Protein AF-A0A6G2DYB5-F1 (afdb_monomer)

Radius of gyration: 18.16 Å; Cα contacts (8 Å, |Δi|>4): 34; chains: 1; bounding box: 42×26×43 Å

Structure (mmCIF, N/CA/C/O backbone):
data_AF-A0A6G2DYB5-F1
#
_entry.id   AF-A0A6G2DYB5-F1
#
loop_
_atom_site.group_PDB
_atom_site.id
_atom_site.type_symbol
_atom_site.label_atom_id
_atom_site.label_alt_id
_atom_site.label_comp_id
_atom_site.label_asym_id
_atom_site.label_entity_id
_atom_site.label_seq_id
_atom_site.pdbx_PDB_ins_code
_atom_site.Cartn_x
_atom_site.Cartn_y
_atom_site.Cartn_z
_atom_site.occupancy
_atom_site.B_iso_or_equiv
_atom_site.auth_seq_id
_atom_site.auth_comp_id
_atom_site.auth_asym_id
_atom_site.auth_atom_id
_atom_site.pdbx_PDB_model_num
ATOM 1 N N . GLU A 1 1 ? 24.133 8.032 -5.525 1.00 86.88 1 GLU A N 1
ATOM 2 C CA . GLU A 1 1 ? 23.450 8.846 -6.548 1.00 86.88 1 GLU A CA 1
ATOM 3 C C . GLU A 1 1 ? 21.954 8.641 -6.379 1.00 86.88 1 GLU A C 1
ATOM 5 O O . GLU A 1 1 ? 21.573 7.575 -5.904 1.00 86.88 1 GLU A O 1
ATOM 10 N N . VAL A 1 2 ? 21.141 9.655 -6.665 1.00 94.31 2 VAL A N 1
ATOM 11 C CA . VAL A 1 2 ? 19.677 9.570 -6.572 1.00 94.31 2 VAL A CA 1
ATOM 12 C C . VAL A 1 2 ? 19.136 9.714 -7.984 1.00 94.31 2 VAL A C 1
ATOM 14 O O . VAL A 1 2 ? 19.463 10.690 -8.654 1.00 94.31 2 VAL A O 1
ATOM 17 N N . LEU A 1 3 ? 18.353 8.732 -8.425 1.00 94.69 3 LEU A N 1
ATOM 18 C CA . LEU A 1 3 ? 17.646 8.792 -9.696 1.00 94.69 3 LEU A CA 1
ATOM 19 C C . LEU A 1 3 ? 16.230 9.300 -9.438 1.00 94.69 3 LEU A C 1
ATOM 21 O O . LEU A 1 3 ? 15.506 8.708 -8.639 1.00 94.69 3 LEU A O 1
ATOM 25 N N . ASP A 1 4 ? 15.863 10.377 -10.119 1.00 95.75 4 ASP A N 1
ATOM 26 C CA . ASP A 1 4 ? 14.489 10.865 -10.167 1.00 95.75 4 ASP A CA 1
ATOM 27 C C . ASP A 1 4 ? 13.781 10.239 -11.375 1.00 95.75 4 ASP A C 1
ATOM 29 O O . ASP A 1 4 ? 14.368 10.146 -12.458 1.00 95.75 4 ASP A O 1
ATOM 33 N N . VAL A 1 5 ? 12.564 9.742 -11.174 1.00 94.31 5 VAL A N 1
ATOM 34 C CA . VAL A 1 5 ? 11.828 8.954 -12.170 1.00 94.31 5 VAL A CA 1
ATOM 35 C C . VAL A 1 5 ? 10.394 9.453 -12.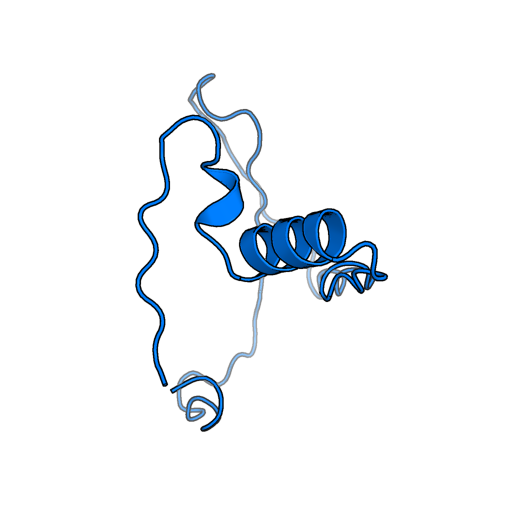245 1.00 94.31 5 VAL A C 1
ATOM 37 O O . VAL A 1 5 ? 9.644 9.358 -11.275 1.00 94.31 5 VAL A O 1
ATOM 40 N N . ASP A 1 6 ? 9.991 9.902 -13.432 1.00 96.19 6 ASP A N 1
ATOM 41 C CA . ASP A 1 6 ? 8.604 10.249 -13.717 1.00 96.19 6 ASP A CA 1
ATOM 42 C C . ASP A 1 6 ? 7.760 8.977 -13.871 1.00 96.19 6 ASP A C 1
ATOM 44 O O . ASP A 1 6 ? 7.9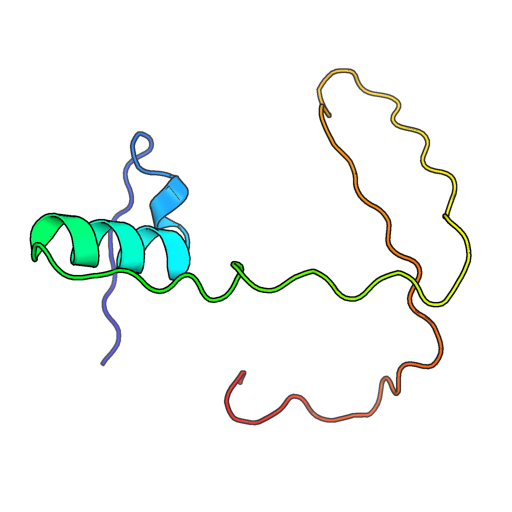09 8.214 -14.829 1.00 96.19 6 ASP A O 1
ATOM 48 N N . VAL A 1 7 ? 6.852 8.745 -12.923 1.00 96.56 7 VAL A N 1
ATOM 49 C CA . VAL A 1 7 ? 5.911 7.619 -12.957 1.00 96.56 7 VAL A CA 1
ATOM 50 C C . VAL A 1 7 ? 4.592 8.082 -13.571 1.00 96.56 7 VAL A C 1
ATOM 52 O O . VAL A 1 7 ? 3.882 8.912 -12.998 1.00 96.56 7 VAL A O 1
ATOM 55 N N . THR A 1 8 ? 4.239 7.538 -14.736 1.00 96.75 8 THR A N 1
ATOM 56 C CA . THR A 1 8 ? 2.952 7.809 -15.386 1.00 96.75 8 THR A CA 1
ATOM 57 C C . THR A 1 8 ? 1.812 7.010 -14.733 1.00 96.75 8 THR A C 1
ATOM 59 O O . THR A 1 8 ? 2.055 5.982 -14.093 1.00 96.75 8 THR A O 1
ATOM 62 N N . PRO A 1 9 ? 0.543 7.452 -14.861 1.00 97.06 9 PRO A N 1
ATOM 63 C CA . PRO A 1 9 ? -0.584 6.823 -14.162 1.00 97.06 9 PRO A CA 1
ATOM 64 C C . PRO A 1 9 ? -0.800 5.328 -14.454 1.00 97.06 9 PRO A C 1
ATOM 66 O O . PRO A 1 9 ? -1.371 4.622 -13.626 1.00 97.06 9 PRO A O 1
ATOM 69 N N . ASP A 1 10 ? -0.358 4.837 -15.610 1.00 97.06 10 ASP A N 1
ATOM 70 C CA . ASP A 1 10 ? -0.467 3.435 -16.030 1.00 97.06 10 ASP A CA 1
ATOM 71 C C . ASP A 1 10 ? 0.528 2.499 -15.323 1.00 97.06 10 ASP A C 1
ATOM 73 O O . ASP A 1 10 ? 0.260 1.304 -15.199 1.00 97.06 10 ASP A O 1
ATOM 77 N N . ILE A 1 11 ? 1.623 3.037 -14.779 1.00 95.50 11 ILE A N 1
ATOM 78 C CA . ILE A 1 11 ? 2.665 2.282 -14.067 1.00 95.50 11 ILE A CA 1
ATOM 79 C C . ILE A 1 11 ? 2.753 2.680 -12.592 1.00 95.50 11 ILE A C 1
ATOM 81 O O . ILE A 1 11 ? 3.825 2.684 -11.994 1.00 95.50 11 ILE A O 1
ATOM 85 N N . GLY A 1 12 ? 1.616 2.980 -11.957 1.00 97.00 12 GLY A N 1
ATOM 86 C CA . GLY A 1 12 ? 1.572 3.417 -10.553 1.00 97.00 12 GLY A CA 1
ATOM 87 C C . GLY A 1 12 ? 2.243 2.457 -9.555 1.00 97.00 12 GLY A C 1
ATOM 88 O O . GLY A 1 12 ? 2.697 2.883 -8.495 1.00 97.00 12 GLY A O 1
ATOM 89 N N . TYR A 1 13 ? 2.394 1.172 -9.895 1.00 95.44 13 TYR A N 1
ATOM 90 C CA . TYR A 1 13 ? 3.152 0.210 -9.087 1.00 95.44 13 TYR A CA 1
ATOM 91 C C . TYR A 1 13 ? 4.650 0.566 -8.962 1.00 95.44 13 TYR A C 1
ATOM 93 O O . TYR A 1 13 ? 5.288 0.168 -7.982 1.00 95.44 13 TYR A O 1
ATOM 101 N N . CYS A 1 14 ? 5.191 1.365 -9.889 1.00 97.06 14 CYS A N 1
ATOM 102 C CA . CYS A 1 14 ? 6.544 1.925 -9.865 1.00 97.06 14 CYS A CA 1
ATOM 103 C C . CYS A 1 14 ? 6.728 3.085 -8.872 1.00 97.06 14 CYS A C 1
ATOM 105 O O . CYS A 1 14 ? 7.854 3.531 -8.685 1.00 97.06 14 CYS A O 1
ATOM 107 N N . MET A 1 15 ? 5.692 3.501 -8.131 1.00 96.62 15 MET A N 1
ATOM 108 C CA . MET A 1 15 ? 5.818 4.424 -6.982 1.00 96.62 15 MET A CA 1
ATOM 109 C C . MET A 1 15 ? 6.491 3.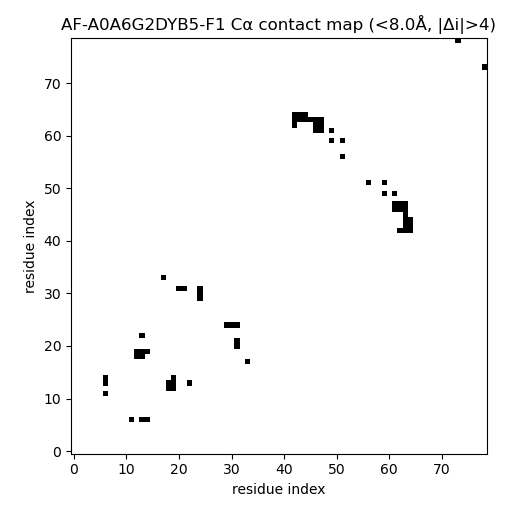781 -5.750 1.00 96.62 15 MET A C 1
ATOM 111 O O . MET A 1 15 ? 6.302 4.209 -4.613 1.00 96.62 15 MET A O 1
ATOM 115 N N . SER A 1 16 ? 7.247 2.702 -5.944 1.00 95.81 16 SER A N 1
ATOM 116 C CA . SER A 1 16 ? 7.929 1.964 -4.887 1.00 95.81 16 SER A CA 1
ATOM 117 C C . SER A 1 16 ? 9.207 1.326 -5.423 1.00 95.81 16 SER A C 1
ATOM 119 O O . SER A 1 16 ? 9.270 0.916 -6.583 1.00 95.81 16 SER A O 1
ATOM 121 N N . MET A 1 17 ? 10.201 1.135 -4.549 1.00 94.69 17 MET A N 1
ATOM 122 C CA . MET A 1 17 ? 11.422 0.398 -4.902 1.00 94.69 17 MET A CA 1
ATOM 123 C C . MET A 1 17 ? 11.119 -1.029 -5.379 1.00 94.69 17 MET A C 1
ATOM 125 O O . MET A 1 17 ? 11.788 -1.528 -6.278 1.00 94.69 17 MET A O 1
ATOM 129 N N . ARG A 1 18 ? 10.084 -1.675 -4.819 1.00 95.81 18 ARG A N 1
ATOM 130 C CA . ARG A 1 18 ? 9.645 -3.022 -5.220 1.00 95.81 18 ARG A CA 1
ATOM 131 C C . ARG A 1 18 ? 9.144 -3.044 -6.668 1.00 95.81 18 ARG A C 1
ATOM 133 O O . ARG A 1 18 ? 9.482 -3.966 -7.403 1.00 95.81 18 ARG A 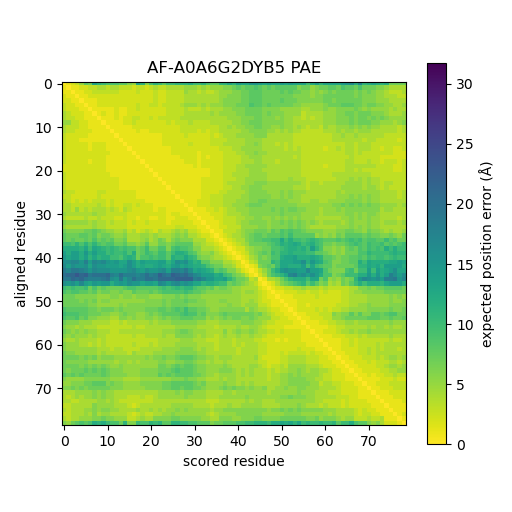O 1
ATOM 140 N N . GLY A 1 19 ? 8.359 -2.045 -7.077 1.00 96.00 19 GLY A N 1
ATOM 141 C CA . GLY A 1 19 ? 7.864 -1.919 -8.450 1.00 96.00 19 GLY A CA 1
ATOM 142 C C . GLY A 1 19 ? 8.975 -1.629 -9.452 1.00 96.00 19 GLY A C 1
ATOM 143 O O . GLY A 1 19 ? 9.113 -2.366 -10.424 1.00 96.00 19 GLY A O 1
ATOM 144 N N . ILE A 1 20 ? 9.820 -0.634 -9.160 1.00 96.81 20 ILE A N 1
ATOM 145 C CA . ILE A 1 20 ? 10.973 -0.285 -10.007 1.00 96.81 20 ILE A CA 1
ATOM 146 C C . ILE A 1 20 ? 11.919 -1.478 -10.172 1.00 96.81 20 ILE A C 1
ATOM 148 O O . ILE A 1 20 ? 12.312 -1.808 -11.288 1.00 96.81 20 ILE A O 1
ATOM 152 N N . ALA A 1 21 ? 12.263 -2.171 -9.083 1.00 96.44 21 ALA A N 1
ATOM 153 C CA . ALA A 1 21 ? 13.154 -3.327 -9.147 1.00 96.44 21 ALA A CA 1
ATOM 154 C C . ALA A 1 21 ? 12.565 -4.477 -9.980 1.00 96.44 21 ALA A C 1
ATOM 156 O O . ALA A 1 21 ? 13.305 -5.141 -10.707 1.00 96.44 21 ALA A O 1
ATOM 157 N N . ARG A 1 22 ? 11.243 -4.691 -9.912 1.00 96.56 22 ARG A N 1
ATOM 158 C CA . ARG A 1 22 ? 10.552 -5.688 -10.739 1.00 96.56 22 ARG A CA 1
ATOM 159 C C . ARG A 1 22 ? 10.608 -5.331 -12.227 1.00 96.56 22 ARG A C 1
ATOM 161 O O . ARG A 1 22 ? 10.895 -6.215 -13.031 1.00 96.56 22 ARG A O 1
ATOM 168 N N . GLU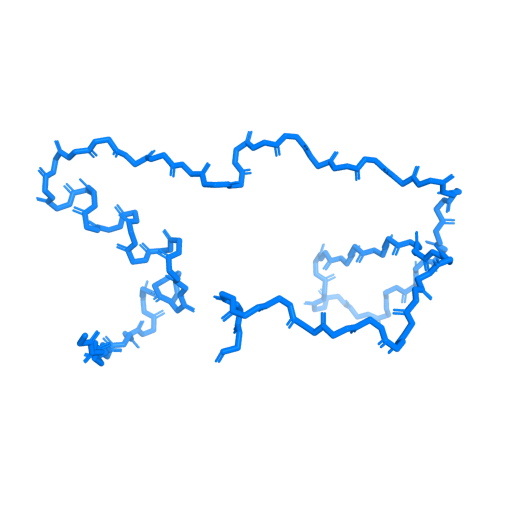 A 1 23 ? 10.402 -4.064 -12.586 1.00 96.69 23 GLU A N 1
ATOM 169 C CA . GLU A 1 23 ? 10.521 -3.597 -13.978 1.00 96.69 23 GLU A CA 1
ATOM 170 C C . GLU A 1 23 ? 11.945 -3.721 -14.513 1.00 96.69 23 GLU A C 1
ATOM 172 O O . GLU A 1 23 ? 12.159 -4.256 -15.600 1.00 96.69 23 GLU A O 1
ATOM 177 N N . VAL A 1 24 ? 12.945 -3.307 -13.730 1.00 96.38 24 VAL A N 1
ATOM 178 C CA . VAL A 1 24 ? 14.356 -3.440 -14.121 1.00 96.38 24 VAL A CA 1
ATOM 179 C C . VAL A 1 24 ? 14.723 -4.907 -14.328 1.00 96.38 24 VAL A C 1
ATOM 181 O O . VAL A 1 24 ? 15.393 -5.241 -15.304 1.00 96.38 24 VAL A O 1
ATOM 184 N N . ALA A 1 25 ? 14.264 -5.794 -13.443 1.00 97.69 25 ALA A N 1
ATOM 185 C CA . ALA A 1 25 ? 14.503 -7.222 -13.582 1.00 97.69 25 ALA A CA 1
ATOM 186 C C . ALA A 1 25 ? 13.881 -7.789 -14.866 1.00 97.69 25 ALA A C 1
ATOM 188 O O . ALA A 1 25 ? 14.537 -8.556 -15.573 1.00 97.69 25 ALA A O 1
ATOM 189 N N . HIS A 1 26 ? 12.659 -7.364 -15.202 1.00 96.69 26 HIS A N 1
ATOM 190 C CA . HIS A 1 26 ? 12.003 -7.738 -16.452 1.00 96.69 26 HIS A CA 1
ATOM 191 C C . HIS A 1 26 ? 12.779 -7.231 -17.679 1.00 96.69 26 HIS A C 1
ATOM 193 O O . HIS A 1 26 ? 13.140 -8.029 -18.545 1.00 96.69 26 HIS A O 1
ATOM 199 N N . ALA A 1 27 ? 13.117 -5.939 -17.720 1.00 97.50 27 ALA A N 1
ATOM 200 C CA . ALA A 1 27 ? 13.834 -5.313 -18.833 1.00 97.50 27 ALA A CA 1
ATOM 201 C C . ALA A 1 27 ? 15.231 -5.913 -19.061 1.00 97.50 27 ALA A C 1
ATOM 203 O O . ALA A 1 27 ? 15.662 -6.091 -20.200 1.00 97.50 27 ALA A O 1
ATOM 204 N N . MET A 1 28 ? 15.929 -6.260 -17.978 1.00 98.12 28 MET A N 1
ATOM 205 C CA . MET A 1 28 ? 17.268 -6.853 -18.025 1.00 98.12 28 MET A CA 1
ATOM 206 C C . MET A 1 28 ? 17.249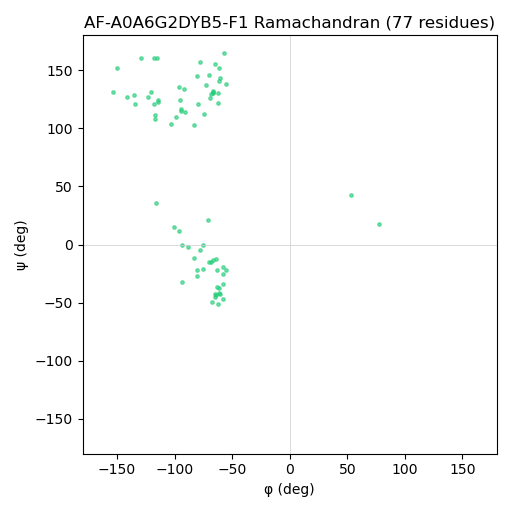 -8.385 -18.131 1.00 98.12 28 MET A C 1
ATOM 208 O O . MET A 1 28 ? 18.313 -8.996 -18.216 1.00 98.12 28 MET A O 1
ATOM 212 N N . SER A 1 29 ? 16.069 -9.018 -18.125 1.00 97.88 29 SER A N 1
ATOM 213 C CA . SER A 1 29 ? 15.912 -10.481 -18.115 1.00 97.88 29 SER A CA 1
ATOM 214 C C . SER A 1 29 ? 16.683 -11.171 -16.978 1.00 97.88 29 SER A C 1
ATOM 216 O O . SER A 1 29 ? 17.316 -12.210 -17.174 1.00 97.88 29 SER A O 1
ATOM 218 N N . VAL A 1 30 ? 16.632 -10.595 -15.775 1.00 98.25 30 VAL A N 1
ATOM 219 C CA . VAL A 1 30 ? 17.258 -11.151 -14.565 1.00 98.25 30 VAL A CA 1
ATOM 220 C C . VAL A 1 30 ? 16.212 -11.535 -13.523 1.00 98.25 30 VAL A C 1
ATOM 222 O O . VAL A 1 30 ? 15.076 -11.070 -13.540 1.00 98.25 30 VAL A O 1
ATOM 225 N N . HIS A 1 31 ? 16.599 -12.400 -12.588 1.00 96.75 31 HIS A N 1
ATOM 226 C CA . HIS A 1 31 ? 15.723 -12.813 -11.497 1.00 96.75 31 HIS A CA 1
ATOM 227 C C . HIS A 1 31 ? 15.448 -11.653 -10.525 1.00 96.75 31 HIS A C 1
ATOM 229 O O . HIS A 1 31 ? 16.380 -11.046 -9.994 1.00 96.75 31 HIS A O 1
ATOM 235 N N . PHE A 1 32 ? 14.173 -11.413 -10.213 1.00 96.06 32 PHE A N 1
ATOM 236 C CA . PHE A 1 32 ? 13.751 -10.521 -9.134 1.00 96.06 32 PHE A CA 1
ATOM 237 C C . PHE A 1 32 ? 13.500 -11.318 -7.848 1.00 96.06 32 PHE A C 1
ATOM 239 O O . PHE A 1 32 ? 12.597 -12.148 -7.804 1.00 96.06 32 PHE A O 1
ATOM 246 N N . ARG A 1 33 ? 14.277 -11.059 -6.787 1.00 94.56 33 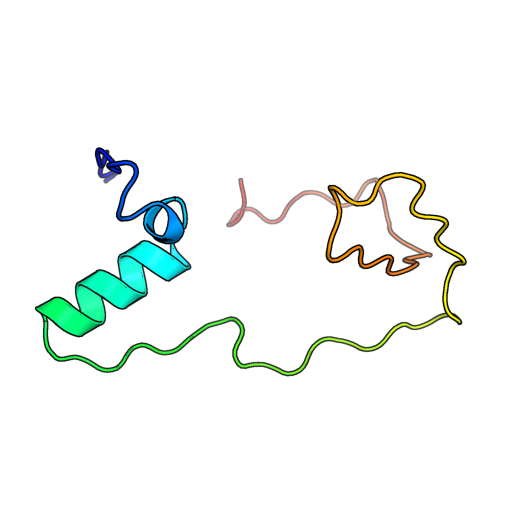ARG A N 1
ATOM 247 C CA . ARG A 1 33 ? 13.989 -11.582 -5.442 1.00 94.56 33 ARG A CA 1
ATOM 248 C C . ARG A 1 33 ? 13.129 -10.571 -4.696 1.00 94.56 33 ARG A C 1
ATOM 250 O O . ARG A 1 33 ? 13.609 -9.483 -4.383 1.00 94.56 33 ARG A O 1
ATOM 257 N N . ASP A 1 34 ? 11.890 -10.940 -4.400 1.00 92.62 34 ASP A N 1
ATOM 258 C CA . ASP A 1 34 ? 10.969 -10.066 -3.683 1.00 92.62 34 ASP A CA 1
ATOM 259 C C . ASP A 1 34 ? 11.271 -10.089 -2.172 1.00 92.62 34 ASP A C 1
ATOM 261 O O . ASP A 1 34 ? 11.218 -11.157 -1.563 1.00 92.62 34 ASP A O 1
ATOM 265 N N . PRO A 1 35 ? 11.596 -8.948 -1.536 1.00 85.94 35 PRO A N 1
ATOM 266 C CA . PRO A 1 35 ? 11.844 -8.910 -0.094 1.00 85.94 35 PRO A CA 1
ATOM 267 C C . PRO A 1 35 ? 10.588 -9.193 0.745 1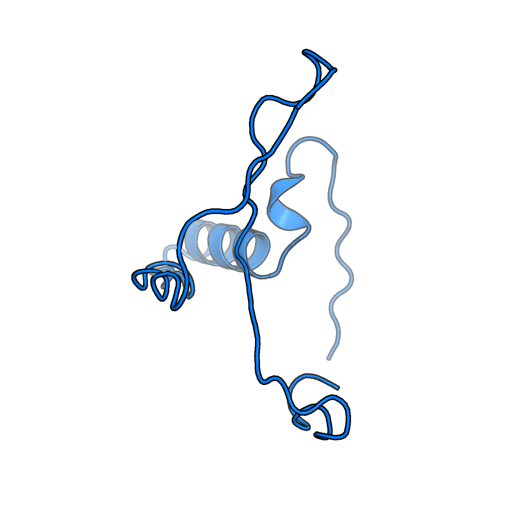.00 85.94 35 PRO A C 1
ATOM 269 O O . PRO A 1 35 ? 10.710 -9.425 1.942 1.00 85.94 35 PRO A O 1
ATOM 272 N N . TYR A 1 36 ? 9.396 -9.174 0.140 1.00 84.62 36 TYR A N 1
ATOM 273 C CA . TYR A 1 36 ? 8.127 -9.483 0.807 1.00 84.62 36 TYR A CA 1
ATOM 274 C C . TYR A 1 36 ? 7.623 -10.906 0.525 1.00 84.62 36 TYR A C 1
ATOM 276 O O . TYR A 1 36 ? 6.452 -11.185 0.762 1.00 84.62 36 TYR A O 1
ATOM 284 N N . ASP A 1 37 ? 8.475 -11.787 -0.006 1.00 88.06 37 ASP A N 1
ATOM 285 C CA . ASP A 1 37 ? 8.150 -13.211 -0.195 1.00 88.06 37 ASP A CA 1
ATOM 286 C C . ASP A 1 37 ? 8.254 -14.020 1.116 1.00 88.06 37 ASP A C 1
ATOM 288 O O . ASP A 1 37 ? 7.954 -15.209 1.161 1.00 88.06 37 ASP A O 1
ATOM 292 N N . GLU A 1 38 ? 8.699 -13.382 2.203 1.00 85.75 38 GLU A N 1
ATOM 293 C CA . GLU A 1 38 ? 8.758 -13.986 3.532 1.00 85.75 38 GLU A CA 1
ATOM 294 C C . GLU A 1 38 ? 7.386 -13.966 4.218 1.00 85.75 38 GLU A C 1
ATOM 296 O O . GLU A 1 38 ? 6.602 -13.023 4.077 1.00 85.75 38 GLU A O 1
ATOM 301 N N . GLU A 1 39 ? 7.100 -15.014 4.992 1.00 82.50 39 GLU A N 1
ATOM 302 C CA . GLU A 1 39 ? 5.829 -15.135 5.697 1.00 82.50 39 GLU A CA 1
ATOM 303 C C . GLU A 1 39 ? 5.702 -14.050 6.785 1.00 82.50 39 GLU A C 1
ATOM 305 O O . GLU A 1 39 ? 6.637 -13.852 7.571 1.00 82.50 39 GLU A O 1
ATOM 310 N N . PRO A 1 40 ? 4.568 -13.325 6.857 1.00 77.62 40 PRO A N 1
ATOM 311 C CA . PRO A 1 40 ? 4.395 -12.272 7.845 1.00 77.62 40 PRO A CA 1
ATOM 312 C C . PRO A 1 40 ? 4.479 -12.805 9.275 1.00 77.62 40 PRO A C 1
ATOM 314 O O . PRO A 1 40 ? 3.947 -13.868 9.599 1.00 77.62 40 PRO A O 1
ATOM 317 N N . ILE A 1 41 ? 5.065 -12.008 10.169 1.00 77.56 41 ILE A N 1
ATOM 318 C CA . ILE A 1 41 ? 5.018 -12.288 11.605 1.00 77.56 41 ILE A CA 1
ATOM 319 C C . ILE A 1 41 ? 3.552 -12.253 12.056 1.00 77.56 41 ILE A C 1
ATOM 321 O O . ILE A 1 41 ? 2.860 -11.244 11.897 1.00 77.56 41 ILE A O 1
ATOM 325 N N . GLY A 1 42 ? 3.086 -13.364 12.625 1.00 70.25 42 GLY A N 1
ATOM 326 C CA . GLY A 1 42 ? 1.741 -13.469 13.176 1.00 70.25 42 GLY A CA 1
ATOM 327 C C . GLY A 1 42 ? 1.520 -12.533 14.375 1.00 70.25 42 GLY A C 1
ATOM 328 O O . GLY A 1 42 ? 2.471 -12.162 15.069 1.00 70.25 42 GLY A O 1
ATOM 329 N N . PRO A 1 43 ? 0.266 -12.146 14.653 1.00 70.56 43 PRO A N 1
ATOM 330 C CA . PRO A 1 43 ? -0.057 -11.304 15.796 1.00 70.56 43 PRO A CA 1
ATOM 331 C C . PRO A 1 43 ? 0.308 -11.970 17.129 1.00 70.56 43 PRO A C 1
ATOM 333 O O . PRO A 1 43 ? 0.059 -13.155 17.339 1.00 70.56 43 PRO A O 1
ATOM 336 N N . VAL A 1 44 ? 0.835 -11.176 18.065 1.00 67.56 44 VAL A N 1
ATOM 337 C CA . VAL A 1 44 ? 1.127 -11.619 19.444 1.00 67.56 44 VAL A CA 1
ATOM 338 C C . VAL A 1 44 ? -0.135 -11.610 20.323 1.00 67.56 44 VAL A C 1
ATOM 340 O O . VAL A 1 44 ? -0.235 -12.374 21.280 1.00 67.56 44 VAL A O 1
ATOM 343 N N . LEU A 1 45 ? -1.112 -10.757 19.999 1.00 69.25 45 LEU A N 1
ATOM 344 C CA . LEU A 1 45 ? -2.398 -10.623 20.693 1.00 69.25 45 LEU A CA 1
ATOM 345 C C . LEU A 1 45 ? -3.559 -10.969 19.754 1.00 69.25 45 LEU A C 1
ATOM 347 O O . LEU A 1 45 ? -3.412 -10.935 18.538 1.00 69.25 45 LEU A O 1
ATOM 351 N N . GLY A 1 46 ? -4.728 -11.286 20.316 1.00 71.19 46 GLY A N 1
ATOM 352 C CA . GLY A 1 46 ? -5.937 -11.551 19.531 1.00 71.19 46 GLY A CA 1
ATOM 353 C C . GLY A 1 46 ? -6.337 -10.384 18.607 1.00 71.19 46 GLY A C 1
ATOM 354 O O . GLY A 1 46 ? -5.846 -9.266 18.769 1.00 71.19 46 GLY A O 1
ATOM 355 N N . PRO A 1 47 ? -7.230 -10.623 17.634 1.00 78.25 47 PRO A N 1
ATOM 356 C CA . PRO A 1 47 ? -7.616 -9.623 16.641 1.00 78.25 47 PRO A CA 1
ATOM 357 C C . PRO A 1 47 ? -8.276 -8.385 17.270 1.00 78.25 47 PRO A C 1
ATOM 359 O O . PRO A 1 47 ? -8.937 -8.474 18.305 1.00 78.25 47 PRO A O 1
ATOM 362 N N . VAL A 1 48 ? -8.143 -7.235 16.602 1.00 86.69 48 VAL A N 1
ATOM 363 C CA . VAL A 1 48 ? -8.880 -6.001 16.927 1.00 86.69 48 VAL A CA 1
ATOM 364 C C . VAL A 1 48 ? -10.104 -5.903 16.022 1.00 86.69 48 VAL A C 1
ATOM 366 O O . VAL A 1 48 ? -10.004 -6.146 14.820 1.00 86.69 48 VAL A O 1
ATOM 369 N N . ALA A 1 49 ? -11.258 -5.545 16.591 1.00 90.06 49 ALA A N 1
ATOM 370 C CA . ALA A 1 49 ? -12.471 -5.313 15.815 1.00 90.06 49 ALA A CA 1
ATOM 371 C C . ALA A 1 49 ? -12.304 -4.083 14.908 1.00 90.06 49 ALA A C 1
ATOM 373 O O . ALA A 1 49 ? -11.897 -3.016 15.368 1.00 90.06 49 ALA A O 1
ATOM 374 N N . VAL A 1 50 ? -12.639 -4.241 13.629 1.00 92.81 50 VAL A N 1
ATOM 375 C CA . VAL A 1 50 ? -12.634 -3.175 12.624 1.00 92.81 50 VAL A CA 1
ATOM 376 C C . VAL A 1 50 ? -14.044 -3.044 12.076 1.00 92.81 50 VAL A C 1
ATOM 378 O O . VAL A 1 50 ? -14.653 -4.041 11.694 1.00 92.81 50 VAL A O 1
ATOM 381 N N . ASP A 1 51 ? -14.534 -1.811 12.021 1.00 95.19 51 ASP A N 1
ATOM 382 C CA . ASP A 1 51 ? -15.826 -1.469 11.447 1.00 95.19 51 ASP A CA 1
ATOM 383 C C . ASP A 1 51 ? -15.620 -0.546 10.235 1.00 95.19 51 ASP A C 1
ATOM 385 O O . ASP A 1 51 ? -15.201 0.605 10.378 1.00 95.19 51 ASP A O 1
ATOM 389 N N . VAL A 1 52 ? -15.838 -1.076 9.028 1.00 96.25 52 VAL A N 1
ATOM 390 C CA . VAL A 1 52 ? -15.651 -0.349 7.764 1.00 96.25 52 VAL A CA 1
ATOM 391 C C . VAL A 1 52 ? -17.008 0.160 7.290 1.00 96.25 52 VAL A C 1
ATOM 393 O O . VAL A 1 52 ? -17.854 -0.609 6.851 1.00 96.25 52 VAL A O 1
ATOM 396 N N . GLN A 1 53 ? -17.200 1.475 7.363 1.00 96.88 53 GLN A N 1
ATOM 397 C CA . GLN A 1 53 ? -18.487 2.144 7.124 1.00 96.88 53 GLN A CA 1
ATOM 398 C C . GLN A 1 5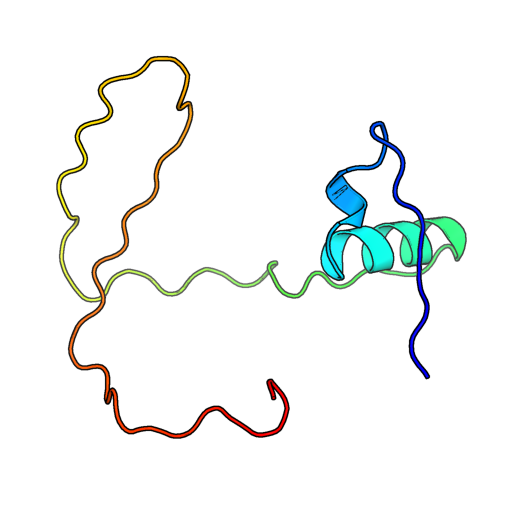3 ? -18.655 2.677 5.687 1.00 96.88 53 GLN A C 1
ATOM 400 O O . GLN A 1 53 ? -19.545 3.481 5.417 1.00 96.88 53 GLN A O 1
ATOM 405 N N . SER A 1 54 ? -17.769 2.295 4.765 1.00 97.25 54 SER A N 1
ATOM 406 C CA . SER A 1 54 ? -17.800 2.756 3.376 1.00 97.25 54 SER A CA 1
ATOM 407 C C . SER A 1 54 ? -17.438 1.635 2.418 1.00 97.25 54 SER A C 1
ATOM 409 O O . SER A 1 54 ? -16.351 1.064 2.508 1.00 97.25 54 SER A O 1
ATOM 411 N N . ASP A 1 55 ? -18.306 1.414 1.433 1.00 96.38 55 ASP A N 1
ATOM 412 C CA . ASP A 1 55 ? -18.102 0.439 0.357 1.00 96.38 55 ASP A CA 1
ATOM 413 C C . ASP A 1 55 ? -16.902 0.787 -0.545 1.00 96.38 55 ASP A C 1
ATOM 415 O O . ASP A 1 55 ? -16.443 -0.042 -1.328 1.00 96.38 55 ASP A O 1
ATOM 419 N N . ALA A 1 56 ? -16.354 2.005 -0.432 1.00 97.50 56 ALA A N 1
ATOM 420 C CA . ALA A 1 56 ? -15.133 2.406 -1.129 1.00 97.50 56 ALA A CA 1
ATOM 421 C C . ALA A 1 56 ? -13.865 1.717 -0.582 1.00 97.50 56 ALA A C 1
ATOM 423 O O . ALA A 1 56 ? -12.818 1.762 -1.229 1.00 97.50 56 ALA A O 1
ATOM 424 N N . CYS A 1 57 ? -13.927 1.098 0.601 1.00 97.31 57 CYS A N 1
ATOM 425 C CA . CYS A 1 57 ? -12.812 0.370 1.198 1.00 97.31 57 CYS A CA 1
ATOM 426 C C . CYS A 1 57 ? -13.015 -1.140 1.030 1.00 97.31 57 CYS A C 1
ATOM 428 O O . CYS A 1 57 ? -13.794 -1.763 1.745 1.00 97.31 57 CYS A O 1
ATOM 430 N N . SER A 1 58 ? -12.283 -1.742 0.093 1.00 95.44 58 SER A N 1
ATOM 431 C CA . SER A 1 58 ? -12.356 -3.184 -0.173 1.00 95.44 58 SER A CA 1
ATOM 432 C C . SER A 1 58 ? -11.541 -4.039 0.803 1.00 95.44 58 SER A C 1
ATOM 434 O O . SER A 1 58 ? -11.808 -5.232 0.937 1.00 95.44 58 SER A O 1
ATOM 436 N N . GLN A 1 59 ? -10.540 -3.460 1.476 1.00 93.62 59 GLN A N 1
ATOM 437 C CA . GLN A 1 59 ? -9.680 -4.172 2.420 1.00 93.62 59 GLN A CA 1
ATOM 438 C C . GLN A 1 59 ? -9.108 -3.225 3.483 1.00 93.62 59 GLN A C 1
ATOM 440 O O . GLN A 1 59 ? -8.526 -2.191 3.159 1.00 93.62 59 GLN A O 1
ATOM 445 N N . PHE A 1 60 ? -9.216 -3.624 4.753 1.00 93.12 60 PHE A N 1
ATOM 446 C CA . PHE A 1 60 ? -8.574 -2.964 5.888 1.00 93.12 60 PHE A CA 1
ATOM 447 C C . PHE A 1 60 ? -7.948 -4.020 6.802 1.00 93.12 60 PHE A C 1
ATOM 449 O O . PHE A 1 60 ? -8.615 -4.978 7.192 1.00 93.12 60 PHE A O 1
ATOM 456 N N . ILE A 1 61 ? -6.670 -3.857 7.144 1.00 89.12 61 ILE A N 1
ATOM 457 C CA . ILE A 1 61 ? -5.927 -4.793 7.996 1.00 89.12 61 ILE A CA 1
ATOM 458 C C . ILE A 1 61 ? -5.486 -4.042 9.254 1.00 89.12 61 ILE A C 1
ATOM 460 O O . ILE A 1 61 ? -4.758 -3.056 9.161 1.00 89.12 61 ILE A O 1
ATOM 464 N N . ALA A 1 62 ? -5.905 -4.522 10.427 1.00 89.19 62 ALA A N 1
ATOM 465 C CA . ALA A 1 62 ? -5.469 -4.011 11.724 1.00 89.19 62 ALA A CA 1
ATOM 466 C C . ALA A 1 62 ? -4.663 -5.076 12.466 1.00 89.19 62 ALA A C 1
ATOM 468 O O . ALA A 1 62 ? -5.170 -6.164 12.741 1.00 89.19 62 ALA A O 1
ATOM 469 N N . LEU A 1 63 ? -3.425 -4.741 12.827 1.00 86.12 63 LEU A N 1
ATOM 470 C CA . LEU A 1 63 ? -2.552 -5.600 13.619 1.00 86.12 63 LEU A CA 1
ATOM 471 C C . LEU A 1 63 ? -2.234 -4.912 14.957 1.00 86.12 63 LEU A C 1
ATOM 473 O O . LEU A 1 63 ? -1.543 -3.891 14.948 1.00 86.12 63 LEU A O 1
ATOM 477 N N . PRO A 1 64 ? -2.722 -5.416 16.108 1.00 84.50 64 PRO A N 1
ATOM 478 C CA . PRO A 1 64 ? -2.364 -4.846 17.401 1.00 84.50 64 PRO A CA 1
ATOM 479 C C . PRO A 1 64 ? -0.892 -5.117 17.720 1.00 84.50 64 PRO A C 1
ATOM 481 O O . PRO A 1 64 ? -0.449 -6.266 17.739 1.00 84.50 64 PRO A O 1
ATOM 484 N N . VAL A 1 65 ? -0.147 -4.054 18.029 1.00 85.25 65 VAL A N 1
ATOM 485 C CA . VAL A 1 65 ? 1.251 -4.128 18.472 1.00 85.25 65 VAL A CA 1
ATOM 486 C C . VAL A 1 65 ? 1.376 -3.436 19.826 1.00 85.25 65 VAL A C 1
ATOM 488 O O . VAL A 1 65 ? 0.965 -2.289 19.991 1.00 85.25 65 VAL A O 1
ATOM 491 N N . SER A 1 66 ? 1.949 -4.131 20.808 1.00 86.12 66 SER A N 1
ATOM 492 C CA . SER A 1 66 ? 2.145 -3.636 22.177 1.00 86.12 66 SER A CA 1
ATOM 493 C C . SER A 1 66 ? 3.592 -3.816 22.632 1.00 86.12 66 SER A C 1
ATOM 495 O O . SER A 1 66 ? 4.311 -4.647 22.086 1.00 86.12 66 SER A O 1
ATOM 497 N N . GLY A 1 67 ? 4.013 -3.079 23.665 1.00 88.75 67 GLY A N 1
ATOM 498 C CA . GLY A 1 67 ? 5.353 -3.228 24.249 1.00 88.75 67 GLY A CA 1
ATOM 499 C C . GLY A 1 67 ? 6.483 -2.577 23.442 1.00 88.75 67 GLY A C 1
ATOM 500 O O . GLY A 1 67 ? 7.646 -2.910 23.648 1.00 88.75 67 GLY A O 1
ATOM 501 N N . MET A 1 68 ? 6.165 -1.653 22.529 1.00 90.31 68 MET A N 1
ATOM 502 C CA . MET A 1 68 ? 7.177 -0.911 21.771 1.00 90.31 68 MET A CA 1
ATOM 503 C C . MET A 1 68 ? 7.901 0.119 22.647 1.00 90.31 68 MET A C 1
ATOM 505 O O . MET A 1 68 ? 7.273 0.862 23.401 1.00 90.31 68 MET A O 1
ATOM 509 N N . ASN A 1 69 ? 9.224 0.216 22.494 1.00 95.06 69 ASN A N 1
ATOM 510 C CA . ASN A 1 69 ? 10.011 1.308 23.063 1.00 95.06 69 ASN A CA 1
ATOM 511 C C . ASN A 1 69 ? 9.958 2.534 22.137 1.00 95.06 69 ASN A C 1
ATOM 513 O O . ASN A 1 69 ? 10.678 2.591 21.142 1.00 95.06 69 ASN A O 1
ATOM 517 N N . LEU A 1 70 ? 9.148 3.532 22.494 1.00 95.44 70 LEU A N 1
ATOM 518 C CA . LEU A 1 70 ? 8.986 4.766 21.713 1.00 95.44 70 LEU A CA 1
ATOM 519 C C . LEU A 1 70 ? 10.238 5.665 21.699 1.00 95.44 70 LEU A C 1
ATOM 521 O O . LEU A 1 70 ? 10.319 6.574 20.882 1.00 95.44 70 LEU A O 1
ATOM 525 N N . GLY A 1 71 ? 11.200 5.430 22.599 1.00 97.19 71 GLY A N 1
ATOM 526 C CA . GLY A 1 71 ? 12.469 6.160 22.653 1.00 97.19 71 GLY A CA 1
ATOM 527 C C . GLY A 1 71 ? 13.612 5.497 21.880 1.00 97.19 71 GLY A C 1
ATOM 528 O O . GLY A 1 71 ? 14.729 6.013 21.902 1.00 97.19 71 GLY A O 1
ATOM 529 N N . ALA A 1 72 ? 13.382 4.345 21.241 1.00 97.06 72 ALA A N 1
ATOM 530 C CA . ALA A 1 72 ? 14.411 3.682 20.447 1.00 97.06 72 ALA A CA 1
ATOM 531 C C . ALA A 1 72 ? 14.766 4.533 19.209 1.00 97.06 72 ALA A C 1
ATOM 533 O O . ALA A 1 72 ? 13.860 4.978 18.503 1.00 97.06 72 ALA A O 1
ATOM 534 N N . PRO A 1 73 ? 16.060 4.769 18.918 1.00 96.56 73 PRO A N 1
ATOM 535 C CA . PRO A 1 73 ? 16.450 5.533 17.742 1.00 96.56 73 PRO A CA 1
ATOM 536 C C . PRO A 1 73 ? 16.168 4.740 16.465 1.00 96.56 73 PRO A C 1
ATOM 538 O O . PRO A 1 73 ? 16.349 3.520 16.423 1.00 96.56 73 PRO A O 1
ATOM 541 N N . THR A 1 74 ? 15.800 5.444 15.396 1.00 96.50 74 THR A N 1
ATOM 542 C CA . THR A 1 74 ? 15.691 4.836 14.071 1.00 96.50 74 THR A CA 1
ATOM 543 C C . THR A 1 74 ? 17.067 4.318 13.625 1.00 96.50 74 THR A C 1
ATOM 545 O O . THR A 1 74 ? 18.051 5.062 13.695 1.00 96.50 74 THR A O 1
ATOM 548 N N . PRO A 1 75 ? 17.178 3.058 13.164 1.00 96.56 75 PRO A N 1
ATOM 549 C CA . PRO A 1 75 ? 18.420 2.539 12.611 1.00 96.56 75 PRO A CA 1
ATOM 550 C C . PRO A 1 75 ? 18.948 3.400 11.458 1.00 96.56 75 PRO A C 1
ATOM 552 O O . PRO A 1 75 ? 18.201 3.789 10.564 1.00 96.56 75 PRO A O 1
ATOM 555 N N . ARG A 1 76 ? 20.267 3.627 11.438 1.00 97.00 76 ARG A N 1
ATOM 556 C CA . ARG A 1 76 ? 20.940 4.534 10.490 1.00 97.00 76 ARG A CA 1
ATOM 557 C C . ARG A 1 76 ? 20.741 4.226 9.005 1.00 97.00 76 ARG A C 1
ATOM 559 O O . ARG A 1 76 ? 21.041 5.079 8.193 1.00 97.00 76 ARG A O 1
ATOM 566 N N . PHE A 1 77 ? 20.344 3.012 8.637 1.00 94.69 77 PHE A N 1
ATOM 567 C CA . PHE A 1 77 ? 20.119 2.654 7.232 1.00 94.69 77 PHE A CA 1
ATOM 568 C C . PHE A 1 77 ? 18.731 3.073 6.722 1.00 94.69 77 PHE A C 1
ATOM 570 O O . PHE A 1 77 ? 18.482 2.986 5.525 1.00 94.69 77 PHE A O 1
ATOM 577 N N . ILE A 1 78 ? 17.828 3.479 7.622 1.00 94.81 78 ILE A N 1
ATOM 578 C CA . ILE A 1 78 ? 16.482 3.969 7.291 1.00 94.81 78 ILE A CA 1
ATOM 579 C C . ILE A 1 78 ? 16.472 5.503 7.172 1.00 94.81 78 ILE A C 1
ATOM 581 O O . ILE A 1 78 ? 15.684 6.044 6.402 1.00 94.81 78 ILE A O 1
ATOM 585 N N . THR A 1 79 ? 17.321 6.188 7.948 1.00 86.38 79 THR A N 1
ATOM 586 C CA . THR A 1 79 ? 17.462 7.658 8.005 1.00 86.38 79 THR A CA 1
ATOM 587 C C . THR A 1 79 ? 18.554 8.169 7.084 1.00 86.38 79 THR A C 1
ATOM 589 O O . THR A 1 79 ? 18.315 9.180 6.396 1.00 86.38 79 THR A O 1
#

Organism: Streptococcus pneumoniae (NCBI:txid1313)

Foldseek 3Di:
DDDDDDDDPVQVLVVDPQSVQVVVCVVVVHDDDRPPPDDDDDAPDDDDDDDDPDPVDPDDDDHDDDDDDPPDDDPPVVD

Secondary structure (DSSP, 8-state):
--------GGGGGGSSHHHHHHHHHHHTT-----TT-SPPPPPSSPPPP-----TT-S-----------TTPPPPTTT-

Mean predicted aligned error: 5.04 Å

pLDDT: mean 91.73, std 7.63, range [67.56, 98.25]

Solvent-accessible surface area (backbone atoms only — not comparable to full-atom values): 5834 Å² total; per-residue (Å²): 139,85,86,87,77,93,72,54,86,93,48,57,65,48,83,35,73,70,34,43,48,46,50,51,19,60,78,68,74,47,89,66,83,64,90,77,75,61,82,77,84,74,73,91,56,77,87,65,93,80,84,84,93,48,90,88,60,88,78,86,89,75,78,72,81,80,92,76,68,88,84,64,79,81,58,79,91,80,108

Sequence (79 aa):
EVLDVDVTPDIGYCMSMRGIAREVAHAMSVHFRDPYDEEPIGPVLGPVAVDVQSDACSQFIALPVSGMNLGAPTPRFIT